Protein AF-A0A4U0UUX7-F1 (afdb_monomer)

pLDDT: mean 77.36, std 8.26, range [48.72, 86.81]

Sequence (68 aa):
MTLLEGEDEEALLARIMGFQKFRSTKNTKVPGNERNYAVSKVKKAEYRQYMNRVGGFNRPLSPTRAAA

Structure (mmCIF, N/CA/C/O backbone):
data_AF-A0A4U0UUX7-F1
#
_entry.id   AF-A0A4U0UUX7-F1
#
loop_
_atom_site.group_PDB
_atom_site.id
_atom_site.type_symbol
_atom_site.label_atom_id
_atom_site.label_alt_id
_atom_site.label_comp_id
_atom_site.label_asym_id
_atom_site.label_entity_id
_atom_site.label_seq_id
_atom_site.pdbx_PDB_ins_code
_atom_site.Cartn_x
_atom_site.Cartn_y
_atom_site.Cartn_z
_atom_site.occupancy
_atom_site.B_iso_or_equiv
_atom_site.auth_seq_id
_atom_site.auth_comp_id
_atom_site.auth_asym_id
_atom_site.auth_atom_id
_atom_site.pdbx_PDB_model_num
ATOM 1 N N . MET A 1 1 ? -28.577 20.165 38.919 1.00 55.12 1 MET A N 1
ATOM 2 C CA . MET A 1 1 ? -28.012 18.815 38.757 1.00 55.12 1 MET A CA 1
ATOM 3 C C . MET A 1 1 ? -28.268 18.102 40.075 1.00 55.12 1 MET A C 1
ATOM 5 O O . MET A 1 1 ? -27.658 18.487 41.061 1.00 55.12 1 MET A O 1
ATOM 9 N N . THR A 1 2 ? -29.274 17.235 40.150 1.00 61.12 2 THR A N 1
ATOM 10 C CA . THR A 1 2 ? -29.720 16.613 41.409 1.00 61.12 2 THR A CA 1
ATOM 11 C C . THR A 1 2 ? -29.417 15.124 41.345 1.00 61.12 2 THR A C 1
ATOM 13 O O . THR A 1 2 ? -29.874 14.469 40.410 1.00 61.12 2 THR A O 1
ATOM 16 N N . LEU A 1 3 ? -28.646 14.615 42.308 1.00 61.59 3 LEU A N 1
ATOM 17 C CA . LEU A 1 3 ? -28.469 13.178 42.521 1.00 61.59 3 LEU A CA 1
ATOM 18 C C . LEU A 1 3 ? -29.850 12.562 42.776 1.00 61.59 3 LEU A C 1
ATOM 20 O O . LEU A 1 3 ? -30.601 13.078 43.608 1.00 61.59 3 LEU A O 1
ATOM 24 N N . LEU A 1 4 ? -30.212 11.517 42.030 1.00 73.19 4 LEU A N 1
ATOM 25 C CA . LEU A 1 4 ? -31.392 10.725 42.364 1.00 73.19 4 LEU A CA 1
ATOM 26 C C . LEU A 1 4 ? -31.100 9.921 43.632 1.00 73.19 4 LEU A C 1
ATOM 28 O O . LEU A 1 4 ? -29.969 9.503 43.870 1.00 73.19 4 LEU A O 1
ATOM 32 N N . GLU A 1 5 ? -32.118 9.731 44.464 1.00 65.00 5 GLU A N 1
ATOM 33 C CA . GLU A 1 5 ? -31.988 9.031 45.740 1.00 65.00 5 GLU A CA 1
ATOM 34 C C . GLU A 1 5 ? -31.516 7.585 45.495 1.00 65.00 5 GLU A C 1
ATOM 36 O O . GLU A 1 5 ? -32.240 6.774 44.918 1.00 65.00 5 GLU A O 1
ATOM 41 N N . GLY A 1 6 ? -30.268 7.290 45.876 1.00 70.62 6 GLY A N 1
ATOM 42 C CA . GLY A 1 6 ? -29.615 5.995 45.656 1.00 70.62 6 GLY A CA 1
ATOM 43 C C . GLY A 1 6 ? -28.615 5.933 44.493 1.00 70.62 6 GLY A C 1
ATOM 44 O O . GLY A 1 6 ? -28.001 4.884 44.323 1.00 70.62 6 GLY A O 1
ATOM 45 N N . GLU A 1 7 ? -28.418 7.010 43.720 1.00 71.56 7 GLU A N 1
ATOM 46 C CA . GLU A 1 7 ? -27.334 7.092 42.727 1.00 71.56 7 GLU A CA 1
ATOM 47 C C . GLU A 1 7 ? -26.021 7.547 43.389 1.00 71.56 7 GLU A C 1
ATOM 49 O O . GLU A 1 7 ? -25.916 8.620 43.983 1.00 71.56 7 GLU A O 1
ATOM 54 N N . ASP A 1 8 ? -25.004 6.712 43.247 1.00 82.62 8 ASP A N 1
ATOM 55 C CA . ASP A 1 8 ? -23.602 6.955 43.545 1.00 82.62 8 ASP A CA 1
ATOM 56 C C . ASP A 1 8 ? -22.961 7.920 42.525 1.00 82.62 8 ASP A C 1
ATOM 58 O O . ASP A 1 8 ? -23.372 8.020 41.366 1.00 82.62 8 ASP A O 1
ATOM 62 N N . GLU A 1 9 ? -21.934 8.669 42.945 1.00 78.25 9 GLU A N 1
ATOM 63 C CA . GLU A 1 9 ? -21.286 9.695 42.106 1.00 78.25 9 GLU A CA 1
ATOM 64 C C . GLU A 1 9 ? -20.723 9.116 40.794 1.00 78.25 9 GLU A C 1
ATOM 66 O O . GLU A 1 9 ? -20.755 9.775 39.751 1.00 78.25 9 GLU A O 1
ATOM 71 N N . GLU A 1 10 ? -20.269 7.858 40.817 1.00 76.31 10 GLU A N 1
ATOM 72 C CA . GLU A 1 10 ? -19.846 7.119 39.623 1.00 76.31 10 GLU A CA 1
ATOM 73 C C . GLU A 1 10 ? -21.004 6.865 38.647 1.00 76.31 10 GLU A C 1
ATOM 75 O O . GLU A 1 10 ? -20.822 7.004 37.434 1.00 76.31 10 GLU A O 1
ATOM 80 N N . ALA A 1 11 ? -22.204 6.552 39.146 1.00 79.62 11 ALA A N 1
ATOM 81 C CA . ALA A 1 11 ? -23.395 6.366 38.320 1.00 79.62 11 ALA A CA 1
ATOM 82 C C . ALA A 1 11 ? -23.851 7.689 37.684 1.00 79.62 11 ALA A C 1
ATOM 84 O O . ALA A 1 11 ? -24.209 7.721 36.501 1.00 79.62 11 ALA A O 1
ATOM 85 N N . LEU A 1 12 ? -23.743 8.800 38.422 1.00 79.75 12 LEU A N 1
ATOM 86 C CA . LEU A 1 12 ? -23.985 10.144 37.896 1.00 79.75 12 LEU A CA 1
ATOM 87 C C . LEU A 1 12 ? -23.000 10.480 36.760 1.00 79.75 12 LEU A C 1
ATOM 89 O O . LEU A 1 12 ? -23.413 10.920 35.685 1.00 79.75 12 LEU A O 1
ATOM 93 N N . LEU A 1 13 ? -21.702 10.239 36.967 1.00 78.62 13 LEU A N 1
ATOM 94 C CA . LEU A 1 13 ? -20.653 10.471 35.967 1.00 78.62 13 LEU A CA 1
ATOM 95 C C . LEU A 1 13 ? -20.836 9.598 34.719 1.00 78.62 13 LEU A C 1
ATOM 97 O O . LEU A 1 13 ? -20.740 10.113 33.604 1.00 78.62 13 LEU A O 1
ATOM 101 N N . ALA A 1 14 ? -21.171 8.316 34.884 1.00 79.31 14 ALA A N 1
ATOM 102 C CA . ALA A 1 14 ? -21.470 7.411 33.774 1.00 79.31 14 ALA A CA 1
ATOM 103 C C . ALA A 1 14 ? -22.685 7.881 32.955 1.00 79.31 14 ALA A C 1
ATOM 105 O O . ALA A 1 14 ? -22.696 7.759 31.728 1.00 79.31 14 ALA A O 1
ATOM 106 N N . ARG A 1 15 ? -23.691 8.464 33.619 1.00 77.38 15 ARG A N 1
ATOM 107 C CA . ARG A 1 15 ? -24.901 8.993 32.980 1.00 77.38 15 ARG A CA 1
ATOM 108 C C . ARG A 1 15 ? -24.666 10.313 32.246 1.00 77.38 15 ARG A C 1
ATOM 110 O O . ARG A 1 15 ? -25.180 10.477 31.144 1.00 77.38 15 ARG A O 1
ATOM 117 N N . ILE A 1 16 ? -23.900 11.242 32.823 1.00 78.38 16 ILE A N 1
ATOM 118 C CA . ILE A 1 16 ? -23.555 12.519 32.169 1.00 78.38 16 ILE A CA 1
ATOM 119 C C . ILE A 1 16 ? -22.667 12.271 30.950 1.00 78.38 16 ILE A C 1
ATOM 121 O O . ILE A 1 16 ? -22.878 12.858 29.891 1.00 78.38 16 ILE A O 1
ATOM 125 N N . MET A 1 17 ? -21.657 11.418 31.109 1.00 77.44 17 MET A N 1
ATOM 126 C CA . MET A 1 17 ? -20.633 11.215 30.093 1.00 77.44 17 MET A CA 1
ATOM 127 C C . MET A 1 17 ? -21.013 10.158 29.045 1.00 77.44 17 MET A C 1
ATOM 129 O O . MET A 1 17 ? -20.406 10.104 27.976 1.00 77.44 17 MET A O 1
ATOM 133 N N . GLY A 1 18 ? -22.007 9.309 29.330 1.00 77.69 18 GLY A N 1
ATOM 134 C CA . GLY A 1 18 ? -22.520 8.296 28.402 1.00 77.69 18 GLY A CA 1
ATOM 135 C C . GLY A 1 18 ? -21.571 7.120 28.144 1.00 77.69 18 GLY A C 1
ATOM 136 O O . GLY A 1 18 ? -21.853 6.281 27.288 1.00 77.69 18 GLY A O 1
ATOM 137 N N . PHE A 1 19 ? -20.453 7.029 28.870 1.00 74.31 19 PHE A N 1
ATOM 138 C CA . PHE A 1 19 ? -19.544 5.889 28.841 1.00 74.31 19 PHE A CA 1
ATOM 139 C C . PHE A 1 19 ? -19.447 5.269 30.238 1.00 74.31 19 PHE A C 1
ATOM 141 O O . PHE A 1 19 ? -19.141 5.942 31.213 1.00 74.31 19 PHE A O 1
ATOM 148 N N . GLN A 1 20 ? -19.690 3.961 30.339 1.00 72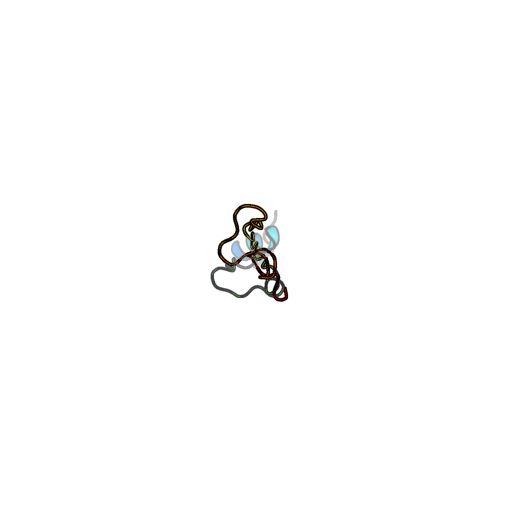.69 20 GLN A N 1
ATOM 149 C CA . GLN A 1 20 ? -19.524 3.224 31.600 1.00 72.69 20 GLN A CA 1
ATOM 150 C C . GLN A 1 20 ? -18.083 2.753 31.831 1.00 72.69 20 GLN A C 1
ATOM 152 O O . GLN A 1 20 ? -17.691 2.501 32.965 1.00 72.69 20 GLN A O 1
ATOM 157 N N . LYS A 1 21 ? -17.283 2.571 30.768 1.00 78.31 21 LYS A N 1
ATOM 158 C CA . LYS A 1 21 ? -15.932 2.004 30.881 1.00 78.31 21 LYS A CA 1
ATOM 159 C C . LYS A 1 21 ? -15.032 2.414 29.723 1.00 78.31 21 LYS A C 1
ATOM 161 O O . LYS A 1 21 ? -15.437 2.367 28.563 1.00 78.31 21 LYS A O 1
ATOM 166 N N . PHE A 1 22 ? -13.771 2.708 30.028 1.00 82.06 22 PHE A N 1
ATOM 167 C CA . PHE A 1 22 ? -12.732 2.873 29.016 1.00 82.06 22 PHE A CA 1
ATOM 168 C C . PHE A 1 22 ? -12.242 1.503 28.537 1.00 82.06 22 PHE A C 1
ATOM 170 O O . PHE A 1 22 ? -11.720 0.702 29.315 1.00 82.06 22 PHE A O 1
ATOM 177 N N . ARG A 1 23 ? -12.397 1.225 27.240 1.00 81.69 23 ARG A N 1
ATOM 178 C CA . ARG A 1 23 ? -11.802 0.058 26.579 1.00 81.69 23 ARG A CA 1
ATOM 179 C C . ARG A 1 23 ? -10.708 0.529 25.627 1.00 81.69 23 ARG A C 1
ATOM 181 O O . ARG A 1 23 ? -10.915 1.463 24.861 1.00 81.69 23 ARG A O 1
ATOM 188 N N . SER A 1 24 ? -9.560 -0.144 25.644 1.00 82.75 24 SER A N 1
ATOM 189 C CA . SER A 1 24 ? -8.502 0.061 24.652 1.00 82.75 24 SER A CA 1
ATOM 190 C C . SER A 1 24 ? -8.641 -0.935 23.501 1.00 82.75 24 SER A C 1
ATOM 192 O O . SER A 1 24 ? -9.010 -2.091 23.715 1.00 82.75 24 SER A O 1
ATOM 194 N N . THR A 1 25 ? -8.309 -0.503 22.285 1.00 86.81 25 THR A N 1
ATOM 195 C CA . THR A 1 25 ? -8.193 -1.369 21.102 1.00 86.81 25 THR A CA 1
ATOM 196 C C . THR A 1 25 ? -6.763 -1.872 20.871 1.00 86.81 25 THR A C 1
ATOM 198 O O . THR A 1 25 ? -6.514 -2.588 19.897 1.00 86.81 25 THR A O 1
ATOM 201 N N . LYS A 1 26 ? -5.813 -1.541 21.763 1.00 84.69 26 LYS A N 1
ATOM 202 C CA . LYS A 1 26 ? -4.406 -1.957 21.657 1.00 84.69 26 LYS A CA 1
ATOM 203 C C . LYS A 1 26 ? -4.306 -3.484 21.578 1.00 84.69 26 LYS A C 1
ATOM 205 O O . LYS A 1 26 ? -4.805 -4.182 22.454 1.00 84.69 26 LYS A O 1
ATOM 210 N N . ASN A 1 27 ? -3.650 -3.990 20.532 1.00 82.75 27 ASN A N 1
ATOM 211 C CA . ASN A 1 27 ? -3.491 -5.422 20.237 1.00 82.75 27 ASN A CA 1
ATOM 212 C C . ASN A 1 27 ? -4.808 -6.206 20.052 1.00 82.75 27 ASN A C 1
ATOM 214 O O . ASN A 1 27 ? -4.807 -7.431 20.141 1.00 82.75 27 ASN A O 1
ATOM 218 N N . THR A 1 28 ? -5.928 -5.533 19.768 1.00 86.38 28 THR A N 1
ATOM 219 C CA . THR A 1 28 ? -7.200 -6.197 19.437 1.00 86.38 28 THR A CA 1
ATOM 220 C C . THR A 1 28 ? -7.507 -6.071 17.950 1.00 86.38 28 THR A C 1
ATOM 222 O O . THR A 1 28 ? -7.255 -5.033 17.337 1.00 86.38 28 THR A O 1
ATOM 225 N N . LYS A 1 29 ? -8.070 -7.125 17.356 1.00 82.19 29 LYS A N 1
ATOM 226 C CA . LYS A 1 29 ? -8.532 -7.085 15.968 1.00 82.19 29 LYS A CA 1
ATOM 227 C C . LYS A 1 29 ? -9.857 -6.323 15.901 1.00 82.19 29 LYS A C 1
ATOM 229 O O . LYS A 1 29 ? -10.847 -6.757 16.486 1.00 82.19 29 LYS A O 1
ATOM 234 N N . VAL A 1 30 ? -9.869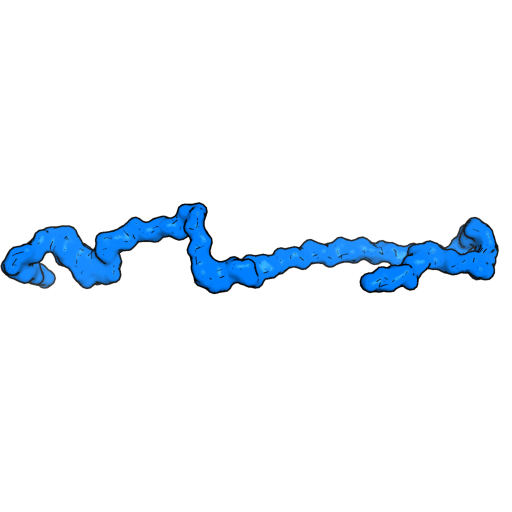 -5.192 15.195 1.00 85.25 30 VAL A N 1
ATOM 235 C CA . VAL A 1 30 ? -11.081 -4.390 14.973 1.00 85.25 30 VAL A CA 1
ATOM 236 C C . VAL A 1 30 ? -11.797 -4.910 13.719 1.00 85.25 30 VAL A C 1
ATOM 238 O O . VAL A 1 30 ? -11.188 -4.914 12.642 1.00 85.25 30 VAL A O 1
ATOM 241 N N . PRO A 1 31 ? -13.058 -5.373 13.823 1.00 84.19 31 PRO A N 1
ATOM 242 C CA . PRO A 1 31 ? -13.820 -5.825 12.662 1.00 84.19 31 PRO A CA 1
ATOM 243 C C . PRO A 1 31 ? -13.968 -4.680 11.651 1.00 84.19 31 PRO A C 1
ATOM 245 O O . PRO A 1 31 ? -14.188 -3.534 12.030 1.00 84.19 31 PRO A O 1
ATOM 248 N N . GLY A 1 32 ? -13.801 -4.979 10.361 1.00 82.12 32 GLY A N 1
ATOM 249 C CA . GLY A 1 32 ? -13.834 -3.983 9.280 1.00 82.12 32 GLY A CA 1
ATOM 25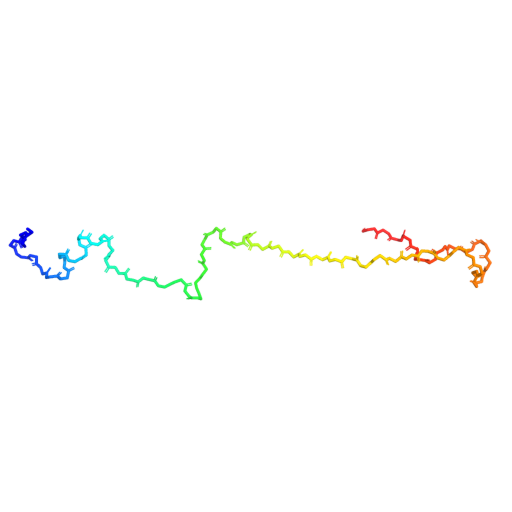0 C C . GLY A 1 32 ? -12.469 -3.408 8.875 1.00 82.12 32 GLY A C 1
ATOM 251 O O . GLY A 1 32 ? -12.340 -2.914 7.760 1.00 82.12 32 GLY A O 1
ATOM 252 N N . ASN A 1 33 ? -11.420 -3.556 9.694 1.00 81.00 33 ASN A N 1
ATOM 253 C CA . ASN A 1 33 ? -10.069 -3.081 9.348 1.00 81.00 33 ASN A CA 1
ATOM 254 C C . ASN A 1 33 ? -9.201 -4.138 8.629 1.00 81.00 33 ASN A C 1
ATOM 256 O O . ASN A 1 33 ? -8.022 -3.916 8.372 1.00 81.00 33 ASN A O 1
ATOM 2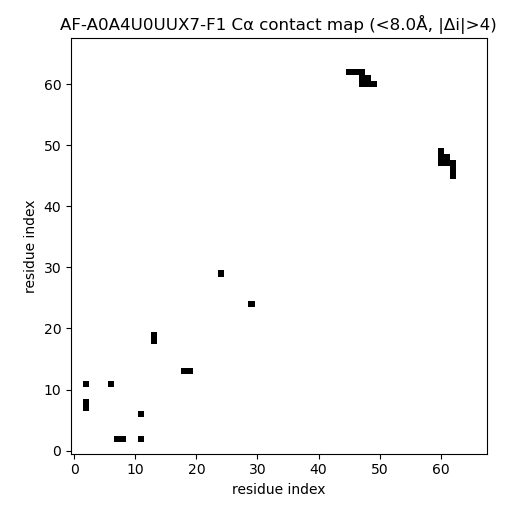60 N N . GLU A 1 34 ? -9.763 -5.304 8.302 1.00 77.44 34 GLU A N 1
ATOM 261 C CA . GLU A 1 34 ? -9.019 -6.443 7.736 1.00 77.44 34 GLU A CA 1
ATOM 262 C C . GLU A 1 34 ? -8.494 -6.191 6.322 1.00 77.44 34 GLU A C 1
ATOM 264 O O . GLU A 1 34 ? -7.479 -6.756 5.929 1.00 77.44 34 GLU A O 1
ATOM 269 N N . ARG A 1 35 ? -9.200 -5.358 5.553 1.00 78.12 35 ARG A N 1
ATOM 270 C CA . ARG A 1 35 ? -8.895 -5.059 4.145 1.00 78.12 35 ARG A CA 1
ATOM 271 C C . ARG A 1 35 ? -8.281 -3.675 3.955 1.00 78.12 35 ARG A C 1
ATOM 273 O O . ARG A 1 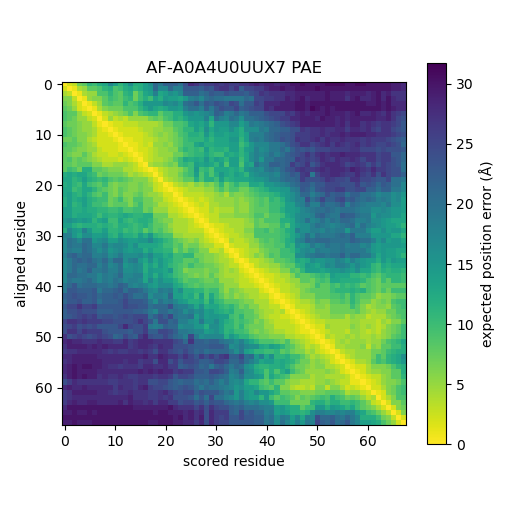35 ? -8.083 -3.245 2.824 1.00 78.12 35 ARG A O 1
ATOM 280 N N . ASN A 1 36 ? -7.989 -2.975 5.050 1.00 78.00 36 ASN A N 1
ATOM 281 C CA . ASN A 1 36 ? -7.421 -1.635 5.021 1.00 78.00 36 ASN A CA 1
ATOM 282 C C . ASN A 1 36 ? -5.890 -1.706 4.954 1.00 78.00 36 ASN A C 1
ATOM 284 O O . ASN A 1 36 ? -5.178 -1.283 5.862 1.00 78.00 36 ASN A O 1
ATOM 288 N N . TYR A 1 37 ? -5.384 -2.334 3.895 1.00 81.75 37 TYR A N 1
ATOM 289 C CA . TYR A 1 37 ? -3.961 -2.388 3.599 1.00 81.75 37 TYR A CA 1
ATOM 290 C C . TYR A 1 37 ? -3.743 -2.147 2.108 1.00 81.75 37 TYR A C 1
ATOM 292 O O . TYR A 1 37 ? -4.444 -2.691 1.257 1.00 81.75 37 TYR A O 1
ATOM 300 N N . ALA A 1 38 ? -2.746 -1.330 1.788 1.00 82.94 38 ALA A N 1
ATOM 301 C CA . ALA A 1 38 ? -2.299 -1.098 0.425 1.00 82.94 38 ALA A CA 1
ATOM 302 C C . ALA A 1 38 ? -0.776 -1.200 0.389 1.00 82.94 38 ALA A C 1
ATOM 304 O O . ALA A 1 38 ? -0.086 -0.682 1.267 1.00 82.94 38 ALA A O 1
ATOM 305 N N . VAL A 1 39 ? -0.249 -1.876 -0.630 1.00 83.88 39 VAL A N 1
ATOM 306 C CA . VAL A 1 39 ? 1.194 -1.983 -0.855 1.00 83.88 39 VAL A CA 1
ATOM 307 C C . VAL A 1 39 ? 1.527 -1.216 -2.125 1.00 83.88 39 VAL A C 1
ATOM 309 O O . VAL A 1 39 ? 1.132 -1.622 -3.217 1.00 83.88 39 VAL A O 1
ATOM 312 N N . SER A 1 40 ? 2.276 -0.122 -1.992 1.00 85.94 40 SER A N 1
ATOM 313 C CA . SER A 1 40 ? 2.834 0.581 -3.147 1.00 85.94 40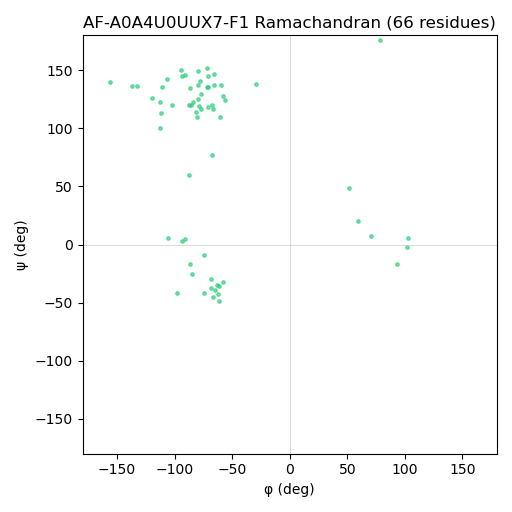 SER A CA 1
ATOM 314 C C . SER A 1 40 ? 4.108 -0.127 -3.603 1.00 85.94 40 SER A C 1
ATOM 316 O O . SER A 1 40 ? 5.098 -0.174 -2.873 1.00 85.94 40 SER A O 1
ATOM 318 N N . LYS A 1 41 ? 4.081 -0.714 -4.805 1.00 85.00 41 LYS A N 1
ATOM 319 C CA . LYS A 1 41 ? 5.250 -1.341 -5.439 1.00 85.00 41 LYS A CA 1
ATOM 320 C C . LYS A 1 41 ? 5.652 -0.528 -6.662 1.00 85.00 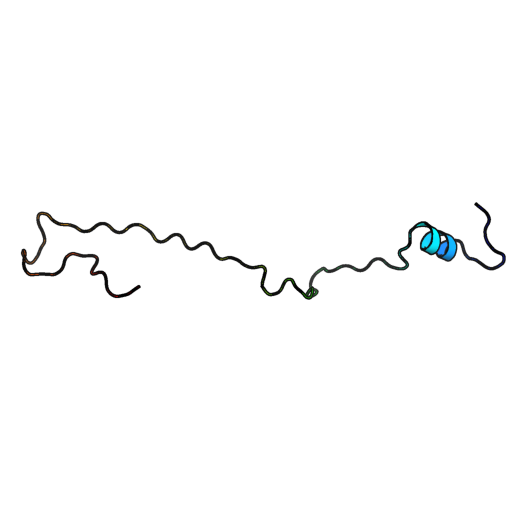41 LYS A C 1
ATOM 322 O O . LYS A 1 41 ? 5.061 -0.674 -7.730 1.00 85.00 41 LYS A O 1
ATOM 327 N N . VAL A 1 42 ? 6.675 0.308 -6.515 1.00 85.94 42 VAL A N 1
ATOM 328 C CA . VAL A 1 42 ? 7.247 1.051 -7.643 1.00 85.94 42 VAL A CA 1
ATOM 329 C C . VAL A 1 42 ? 8.182 0.119 -8.412 1.00 85.94 42 VAL A C 1
ATOM 331 O O . VAL A 1 42 ? 9.245 -0.253 -7.919 1.00 85.94 42 VAL A O 1
ATOM 334 N N . LYS A 1 43 ? 7.785 -0.286 -9.623 1.00 82.56 43 LYS A N 1
ATOM 335 C CA . LYS A 1 43 ? 8.673 -1.016 -10.538 1.00 82.56 43 LYS A CA 1
ATOM 336 C C . LYS A 1 43 ? 9.650 -0.021 -11.168 1.00 82.56 43 LYS A C 1
ATOM 338 O O . LYS A 1 43 ? 9.229 1.013 -11.683 1.00 82.56 43 LYS A O 1
ATOM 343 N N . LYS A 1 44 ? 10.949 -0.326 -11.134 1.00 84.50 44 LYS A N 1
ATOM 344 C CA . LYS A 1 44 ? 11.969 0.484 -11.812 1.00 84.50 44 LYS A CA 1
ATOM 345 C C . LYS A 1 44 ? 11.759 0.399 -13.328 1.00 84.50 44 LYS A C 1
ATOM 347 O O . LYS A 1 44 ? 11.506 -0.683 -13.851 1.00 84.50 44 LYS A O 1
ATOM 352 N N . ALA A 1 45 ? 11.870 1.528 -14.027 1.00 82.31 45 ALA A N 1
ATOM 353 C CA . ALA A 1 45 ? 11.864 1.536 -15.485 1.00 82.31 45 ALA A CA 1
ATOM 354 C C . ALA A 1 45 ? 13.175 0.929 -16.005 1.00 82.31 45 ALA A C 1
ATOM 356 O O . ALA A 1 45 ? 14.260 1.445 -15.730 1.00 82.31 45 ALA A O 1
ATOM 357 N N . GLU A 1 46 ? 13.072 -0.171 -16.744 1.00 82.88 46 GLU A N 1
ATOM 358 C CA . GLU A 1 46 ? 14.201 -0.794 -17.426 1.00 82.88 46 GLU A CA 1
ATOM 359 C C . GLU A 1 46 ? 14.150 -0.439 -18.917 1.00 82.88 46 GLU A C 1
ATOM 361 O O . GLU A 1 46 ? 13.172 -0.733 -19.611 1.00 82.88 46 GLU A O 1
ATOM 366 N N . TYR A 1 47 ? 15.196 0.225 -19.413 1.00 82.88 47 TYR A N 1
ATOM 367 C CA . TYR A 1 47 ? 15.278 0.666 -20.805 1.00 82.88 47 TYR A CA 1
ATOM 368 C C . TYR A 1 47 ? 15.947 -0.382 -21.685 1.00 82.88 47 TYR A C 1
ATOM 370 O O . TYR A 1 47 ? 16.873 -1.077 -21.270 1.00 82.88 47 TYR A O 1
ATOM 378 N N . ARG A 1 48 ? 15.493 -0.460 -22.936 1.00 84.44 48 ARG A N 1
ATOM 379 C CA . ARG A 1 48 ? 16.053 -1.379 -23.924 1.00 84.44 48 ARG A CA 1
ATOM 380 C C . ARG A 1 48 ? 17.242 -0.743 -24.626 1.00 84.44 48 ARG A C 1
ATOM 382 O O . ARG A 1 48 ? 17.160 0.392 -25.089 1.00 84.44 48 ARG A O 1
ATOM 389 N N . GLN A 1 49 ? 18.318 -1.506 -24.765 1.00 83.25 49 GLN A N 1
ATOM 390 C CA . GLN A 1 49 ? 19.472 -1.095 -25.555 1.00 83.25 49 GLN A CA 1
ATOM 391 C C . GLN A 1 49 ? 19.258 -1.462 -27.030 1.00 83.25 49 GLN A C 1
ATOM 393 O O . GLN A 1 49 ? 19.099 -2.640 -27.357 1.00 83.25 49 GLN A O 1
ATOM 398 N N . TYR A 1 50 ? 19.271 -0.459 -27.913 1.00 80.62 50 TYR A N 1
ATOM 399 C CA . TYR A 1 50 ? 19.088 -0.635 -29.361 1.00 80.62 50 TYR A CA 1
ATOM 400 C C . TYR A 1 50 ? 20.416 -0.665 -30.129 1.00 80.62 50 TYR A C 1
ATOM 402 O O . TYR A 1 50 ? 20.595 -1.511 -31.003 1.00 80.62 50 TYR A O 1
ATOM 410 N N . MET A 1 51 ? 21.361 0.211 -29.778 1.00 84.44 51 MET A N 1
ATOM 411 C CA . MET A 1 51 ? 22.642 0.347 -30.479 1.00 84.44 51 MET A CA 1
ATOM 412 C C . MET A 1 51 ? 23.757 -0.483 -29.829 1.00 84.44 51 MET A C 1
ATOM 414 O O . MET A 1 51 ? 23.763 -0.687 -28.613 1.00 84.44 51 MET A O 1
ATOM 418 N N . ASN A 1 52 ? 24.712 -0.936 -30.651 1.00 81.50 52 ASN A N 1
ATOM 419 C CA . ASN A 1 52 ? 25.922 -1.671 -30.247 1.00 81.50 52 ASN A CA 1
ATOM 420 C C . ASN A 1 52 ? 25.634 -2.883 -29.347 1.00 81.50 52 ASN A C 1
ATOM 422 O O . ASN A 1 52 ? 26.231 -3.070 -28.287 1.00 81.50 52 ASN A O 1
ATOM 426 N N . ARG A 1 53 ? 24.668 -3.705 -29.763 1.00 83.88 53 ARG A N 1
ATOM 427 C CA . ARG A 1 53 ? 24.245 -4.897 -29.025 1.00 83.88 53 ARG A CA 1
ATOM 428 C C . ARG A 1 53 ? 25.218 -6.053 -29.258 1.00 83.88 53 ARG A C 1
ATOM 430 O O . ARG A 1 53 ? 25.425 -6.475 -30.396 1.00 83.88 53 ARG A O 1
ATOM 437 N N . VAL A 1 54 ? 25.747 -6.624 -28.176 1.00 75.75 54 VAL A N 1
ATOM 438 C CA . VAL A 1 54 ? 26.569 -7.844 -28.231 1.00 75.75 54 VAL A CA 1
ATOM 439 C C . VAL A 1 54 ? 25.687 -9.031 -28.649 1.00 75.75 54 VAL A C 1
ATOM 441 O O . VAL A 1 54 ? 24.693 -9.350 -27.986 1.00 75.75 54 VAL A O 1
ATOM 444 N N . GLY A 1 55 ? 26.034 -9.665 -29.772 1.00 75.50 55 GLY A N 1
ATOM 445 C CA . GLY A 1 55 ? 25.274 -10.772 -30.375 1.00 75.50 55 GLY A CA 1
ATOM 446 C C . GLY A 1 55 ? 24.422 -10.401 -31.597 1.00 75.50 55 GLY A C 1
ATOM 447 O O . GLY A 1 55 ? 23.703 -11.257 -32.104 1.00 75.50 55 GLY A O 1
ATOM 448 N N . GLY A 1 56 ? 24.505 -9.158 -32.088 1.00 78.31 56 GLY A N 1
ATOM 449 C CA . GLY A 1 56 ? 23.919 -8.759 -33.372 1.00 78.31 56 GLY A CA 1
ATOM 450 C C . GLY A 1 56 ? 22.404 -8.513 -33.358 1.00 78.31 56 GLY A C 1
ATOM 451 O O . GLY A 1 56 ? 21.716 -8.678 -32.348 1.00 78.31 56 GLY A O 1
ATOM 452 N N . PHE A 1 57 ? 21.878 -8.072 -34.504 1.00 75.88 57 PHE A N 1
ATOM 453 C CA . PHE A 1 57 ? 20.503 -7.574 -34.651 1.00 75.88 57 PHE A CA 1
ATOM 454 C C . PHE A 1 57 ? 19.428 -8.640 -34.367 1.00 75.88 57 PHE A C 1
ATOM 456 O O . PHE A 1 57 ? 18.428 -8.326 -33.728 1.00 75.88 57 PHE A O 1
ATOM 463 N N . ASN A 1 58 ? 19.682 -9.906 -34.716 1.00 78.50 58 ASN A N 1
ATOM 464 C CA . ASN A 1 58 ? 18.696 -10.996 -34.640 1.00 78.50 58 ASN A CA 1
ATOM 465 C C . ASN A 1 58 ? 18.403 -11.512 -33.217 1.00 78.50 58 ASN A C 1
ATOM 467 O O . ASN A 1 58 ? 17.480 -12.300 -33.022 1.00 78.50 58 ASN A O 1
ATOM 471 N N . ARG A 1 59 ? 19.166 -11.091 -32.201 1.00 81.31 59 ARG A N 1
ATOM 472 C CA . ARG A 1 59 ? 18.903 -11.453 -30.798 1.00 81.31 59 ARG A CA 1
ATOM 473 C C . ARG A 1 59 ? 17.781 -10.561 -30.234 1.00 81.31 59 ARG A C 1
ATOM 475 O O . ARG A 1 59 ? 17.721 -9.391 -30.613 1.00 81.31 59 ARG A O 1
ATOM 482 N N . PRO A 1 60 ? 16.939 -11.003 -29.287 1.00 78.81 60 PRO A N 1
ATOM 483 C CA . PRO A 1 60 ? 15.961 -10.120 -28.646 1.00 78.81 60 PRO A CA 1
ATOM 484 C C . PRO A 1 60 ? 16.635 -9.026 -27.799 1.00 78.81 60 PRO A C 1
ATOM 486 O O . PRO A 1 60 ? 17.708 -9.231 -27.223 1.00 78.81 60 PRO A O 1
ATOM 489 N N . LEU A 1 61 ? 16.031 -7.834 -27.732 1.00 77.00 61 LEU A N 1
ATOM 490 C CA . LEU A 1 61 ? 16.548 -6.757 -26.880 1.00 77.00 61 LEU A CA 1
ATOM 491 C C . LEU A 1 61 ? 16.291 -7.085 -25.409 1.00 77.00 61 LEU A C 1
ATOM 493 O O . LEU A 1 61 ? 15.175 -7.465 -25.053 1.00 77.00 61 LEU A O 1
ATOM 497 N N . SER A 1 62 ? 17.310 -6.863 -24.580 1.00 70.94 62 SER A N 1
ATOM 498 C CA . SER A 1 62 ? 17.188 -6.840 -23.124 1.00 70.94 62 SER A CA 1
ATOM 499 C C . SER A 1 62 ? 16.620 -5.485 -22.678 1.00 70.94 62 SER A C 1
ATOM 501 O O . SER A 1 62 ? 17.051 -4.472 -23.238 1.00 70.94 62 SER A O 1
ATOM 503 N N . PRO A 1 63 ? 15.679 -5.434 -21.722 1.00 73.56 63 PRO A N 1
ATOM 504 C CA . PRO A 1 63 ? 14.993 -6.571 -21.114 1.00 73.56 63 PRO A CA 1
ATOM 505 C C . PRO A 1 63 ? 14.019 -7.214 -22.105 1.00 73.56 63 PRO A C 1
ATOM 507 O O . PRO A 1 63 ? 13.256 -6.528 -22.799 1.00 73.56 63 PRO A O 1
ATOM 510 N N . THR A 1 64 ? 14.033 -8.545 -22.170 1.00 67.06 64 THR A N 1
ATOM 511 C CA . THR A 1 64 ? 12.978 -9.300 -22.844 1.00 67.06 64 THR A CA 1
ATOM 512 C C . THR A 1 64 ? 11.707 -9.091 -22.040 1.00 67.06 64 THR A C 1
ATOM 514 O O . THR A 1 64 ? 11.659 -9.496 -20.882 1.00 67.06 64 THR A O 1
ATOM 517 N N . ARG A 1 65 ? 10.679 -8.461 -22.623 1.00 65.56 65 ARG A N 1
ATOM 518 C CA . ARG A 1 65 ? 9.338 -8.437 -22.019 1.00 65.56 65 ARG A CA 1
ATOM 519 C C . ARG A 1 65 ? 8.772 -9.861 -22.062 1.00 65.56 65 ARG A C 1
ATOM 521 O O . ARG A 1 65 ? 7.984 -10.184 -22.941 1.00 65.56 65 ARG A O 1
ATOM 528 N N . ALA A 1 66 ? 9.237 -10.722 -21.166 1.00 57.91 66 ALA A N 1
ATOM 529 C CA . ALA A 1 66 ? 8.500 -11.903 -20.758 1.00 57.91 66 ALA A CA 1
ATOM 530 C C . ALA A 1 66 ? 7.421 -11.439 -19.769 1.00 57.91 66 ALA A C 1
ATOM 532 O O . ALA A 1 66 ? 7.653 -10.495 -19.016 1.00 57.91 66 ALA A O 1
ATOM 533 N N . ALA A 1 67 ? 6.244 -12.046 -19.900 1.00 52.62 67 ALA A N 1
ATOM 534 C CA . ALA A 1 67 ? 4.944 -11.679 -19.344 1.00 52.62 67 ALA A CA 1
ATOM 535 C C . ALA A 1 67 ? 4.945 -10.916 -18.005 1.00 52.62 6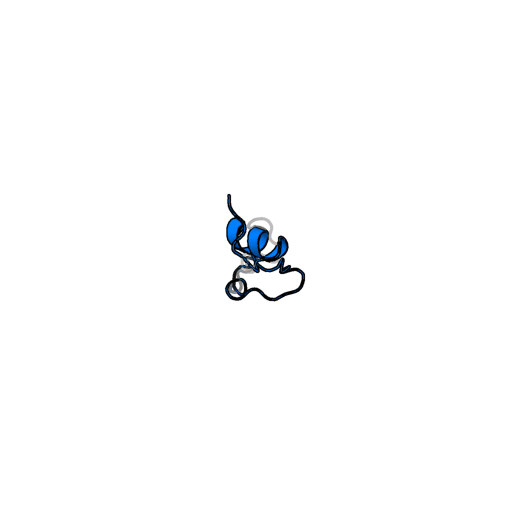7 ALA A C 1
ATOM 537 O O . ALA A 1 67 ? 5.678 -11.241 -17.072 1.00 52.62 67 ALA A O 1
ATOM 538 N N . ALA A 1 68 ? 4.069 -9.908 -17.952 1.00 48.72 68 ALA A N 1
ATOM 539 C CA . ALA A 1 68 ? 3.606 -9.293 -16.714 1.00 48.72 68 ALA A CA 1
ATOM 540 C C . ALA A 1 68 ? 3.034 -10.329 -15.737 1.00 48.72 68 ALA A C 1
ATOM 542 O O . ALA A 1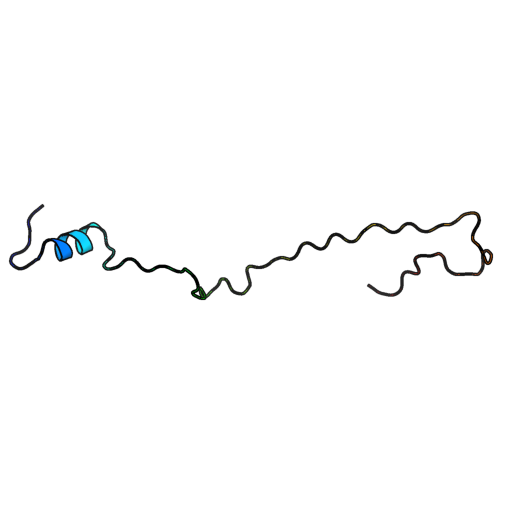 68 ? 2.490 -11.347 -16.221 1.00 48.72 68 ALA A O 1
#

Radius of gyration: 33.19 Å; Cα contacts (8 Å, |Δi|>4): 15; chains: 1; bounding box: 59×31×80 Å

Mean predicted aligned error: 15.07 Å

Foldseek 3Di:
DDDDVPDDPLNVVCVVVVHNDDDDCVPPDDPPCPPVDDDDDDDDDDDWDDPPDDPDDPDDTPPDPDDD

Organism: NCBI:txid329884

Secondary structure (DSSP, 8-state):
----TT--HHHHHHHHHS-S-----TT-PPTT-TT-------PPPPPPP-SS-TT-TTSPPSSP----

InterPro domains:
  IPR013957 U4/U6.U5 small nuclear ribonucleoprotein 27kDa protein [PF08648] (8-64)

Solvent-accessible surface area (backbone atoms only — not comparable to full-atom values): 5083 Å² total; per-residue (Å²): 139,77,81,56,94,88,58,51,74,64,56,51,50,27,62,77,69,71,51,89,71,93,79,82,66,81,97,53,89,60,88,85,57,84,76,76,73,85,86,90,78,85,77,81,89,79,74,68,64,80,72,92,52,90,80,52,84,91,50,83,51,50,69,68,88,67,80,133